Protein AF-A0A6X8AYF1-F1 (afdb_monomer)

Radius of gyration: 14.22 Å; Cα contacts (8 Å, |Δi|>4): 219; chains: 1; bounding box: 27×40×34 Å

Nearest PDB structures (foldseek):
  6xiv-assembly1_B-2  TM=7.363E-01  e=7.843E-06  Escherichia coli
  6p7t-assembly1_A  TM=5.534E-01  e=1.774E-03  Vibrio cholerae
  6p7r-assembly1_A  TM=5.281E-01  e=3.424E-03  Vibrio cholerae
  4mlo-assembly1_A  TM=5.008E-01  e=2.209E-03  Vibrio cholerae
  6b9r-assembly1_D  TM=5.213E-01  e=6.589E-02  Streptomyces albus

Organism: Salmonella enteritidis (NCBI:txid149539)

Structure (mmCIF, N/CA/C/O backbone):
data_AF-A0A6X8AYF1-F1
#
_entry.id   AF-A0A6X8AYF1-F1
#
loop_
_atom_site.group_PDB
_atom_site.id
_atom_site.type_symbol
_atom_site.label_atom_id
_atom_site.label_alt_id
_atom_site.label_comp_id
_atom_site.label_asym_id
_atom_site.label_entity_id
_atom_site.label_seq_id
_atom_site.pdbx_PDB_ins_code
_atom_site.Cartn_x
_atom_site.Cartn_y
_atom_site.Cartn_z
_atom_site.occupancy
_atom_site.B_iso_or_equiv
_atom_site.auth_seq_id
_atom_site.auth_comp_id
_atom_site.auth_asym_id
_atom_site.auth_atom_id
_atom_site.pdbx_PDB_model_num
ATOM 1 N N . MET A 1 1 ? 15.517 16.742 -9.221 1.00 49.41 1 MET A N 1
ATOM 2 C CA . MET A 1 1 ? 14.722 17.276 -8.093 1.00 49.41 1 MET A CA 1
ATOM 3 C C . MET A 1 1 ? 13.601 16.277 -7.862 1.00 49.41 1 MET A C 1
ATOM 5 O O . MET A 1 1 ? 12.834 16.060 -8.790 1.00 49.41 1 MET A O 1
ATOM 9 N N . LEU A 1 2 ? 13.582 15.583 -6.721 1.00 59.38 2 LEU A N 1
ATOM 10 C CA . LEU A 1 2 ? 12.603 14.520 -6.458 1.00 59.38 2 LEU A CA 1
ATOM 11 C C . LEU A 1 2 ? 11.214 15.153 -6.332 1.00 59.38 2 LEU A C 1
ATOM 13 O O . LEU A 1 2 ? 11.007 16.038 -5.499 1.00 59.38 2 LEU A O 1
ATOM 17 N N . LYS A 1 3 ? 10.276 14.753 -7.195 1.00 66.69 3 LYS A N 1
ATOM 18 C CA . LYS A 1 3 ? 8.882 15.193 -7.084 1.00 66.69 3 LYS A CA 1
ATOM 19 C C . LYS A 1 3 ? 8.249 14.416 -5.937 1.00 66.69 3 LYS A C 1
ATOM 21 O O . LYS A 1 3 ? 8.388 13.197 -5.860 1.00 66.69 3 LYS A O 1
ATOM 26 N N . LYS A 1 4 ? 7.557 15.124 -5.047 1.00 75.44 4 LYS A N 1
ATOM 27 C CA . LYS A 1 4 ? 6.835 14.525 -3.928 1.00 75.44 4 LYS A CA 1
ATOM 28 C C . LYS A 1 4 ? 5.372 14.922 -4.010 1.00 75.44 4 LYS A C 1
ATOM 30 O O . LYS A 1 4 ? 5.053 16.103 -3.912 1.00 75.44 4 LYS A O 1
ATOM 35 N N . ASN A 1 5 ? 4.499 13.931 -4.155 1.00 79.50 5 ASN A N 1
ATOM 36 C CA . ASN A 1 5 ? 3.053 14.134 -4.141 1.00 79.50 5 ASN A CA 1
ATOM 37 C C . ASN A 1 5 ? 2.467 13.491 -2.888 1.00 79.50 5 ASN A C 1
ATOM 39 O O . ASN A 1 5 ? 2.802 12.353 -2.571 1.00 79.50 5 ASN A O 1
ATOM 43 N N . ALA A 1 6 ? 1.592 14.215 -2.190 1.00 84.56 6 ALA A N 1
ATOM 44 C CA . ALA A 1 6 ? 0.868 13.718 -1.026 1.00 84.56 6 ALA A CA 1
ATOM 45 C C . ALA A 1 6 ? -0.630 13.669 -1.339 1.00 84.56 6 ALA A C 1
ATOM 47 O O . ALA A 1 6 ? -1.228 14.682 -1.703 1.00 84.56 6 ALA A O 1
ATOM 48 N N . ILE A 1 7 ? -1.236 12.494 -1.194 1.00 86.56 7 ILE A N 1
ATOM 49 C CA . ILE A 1 7 ? -2.638 12.248 -1.529 1.00 86.56 7 ILE A CA 1
ATOM 50 C C . ILE A 1 7 ? -3.327 11.624 -0.320 1.00 86.56 7 ILE A C 1
ATOM 52 O O . ILE A 1 7 ? -2.855 10.648 0.257 1.00 86.56 7 ILE A O 1
ATOM 56 N N . LYS A 1 8 ? -4.467 12.190 0.075 1.00 86.50 8 LYS A N 1
ATOM 57 C CA . LYS A 1 8 ? -5.332 11.597 1.100 1.00 86.50 8 LYS A CA 1
ATOM 58 C C . LYS A 1 8 ? -6.175 10.509 0.453 1.00 86.50 8 LYS A C 1
ATOM 60 O O . LYS A 1 8 ? -6.885 10.791 -0.508 1.00 86.50 8 LYS A O 1
ATOM 65 N N . ILE A 1 9 ? -6.126 9.300 0.999 1.00 85.00 9 ILE A N 1
ATOM 66 C CA . ILE A 1 9 ? -6.891 8.164 0.488 1.00 85.00 9 ILE A CA 1
ATOM 67 C C . ILE A 1 9 ? -7.724 7.512 1.584 1.00 85.00 9 ILE A C 1
ATOM 69 O O . ILE A 1 9 ? -7.392 7.550 2.773 1.00 85.00 9 ILE A O 1
ATOM 73 N N . LYS A 1 10 ? -8.797 6.861 1.144 1.00 85.94 10 LYS A N 1
ATOM 74 C CA . LYS A 1 10 ? -9.541 5.883 1.925 1.00 85.94 10 LYS A CA 1
ATOM 75 C C . LYS A 1 10 ? -9.645 4.610 1.102 1.00 85.94 10 LYS A C 1
ATOM 77 O O . LYS A 1 10 ? -10.311 4.590 0.069 1.00 85.94 10 LYS A O 1
ATOM 82 N N . LEU A 1 11 ? -8.936 3.572 1.527 1.00 82.62 11 LEU A N 1
ATOM 83 C CA . LEU A 1 11 ? -8.890 2.304 0.818 1.00 82.62 11 LEU A CA 1
ATOM 84 C C . LEU A 1 11 ? -10.068 1.436 1.272 1.00 82.62 11 LEU A C 1
ATOM 86 O O . LEU A 1 11 ? -10.093 0.959 2.402 1.00 82.62 11 LEU A O 1
ATOM 90 N N . TYR A 1 12 ? -11.068 1.257 0.409 1.00 82.62 12 TYR A N 1
ATOM 91 C CA . TYR A 1 12 ? -12.270 0.466 0.721 1.00 82.62 12 TYR A CA 1
ATOM 92 C C . TYR A 1 12 ? -12.149 -1.013 0.348 1.00 82.62 12 TYR A C 1
ATOM 94 O O . TYR A 1 12 ? -12.940 -1.832 0.808 1.00 82.62 12 TYR A O 1
ATOM 102 N N . ARG A 1 13 ? -11.173 -1.352 -0.494 1.00 85.19 13 ARG A N 1
ATOM 103 C CA . ARG A 1 13 ? -10.877 -2.713 -0.949 1.00 85.19 13 ARG A CA 1
ATOM 104 C C . ARG A 1 13 ? -9.439 -3.057 -0.615 1.00 85.19 13 ARG A C 1
ATOM 106 O O . ARG A 1 13 ? -8.632 -2.160 -0.402 1.00 85.19 13 ARG A O 1
ATOM 113 N N . TYR A 1 14 ? -9.135 -4.343 -0.598 1.00 87.06 14 TYR A N 1
ATOM 114 C CA . TYR A 1 14 ? -7.759 -4.812 -0.560 1.00 87.06 14 TYR A CA 1
ATOM 115 C C . TYR A 1 14 ? -7.000 -4.318 -1.796 1.00 87.06 14 TYR A C 1
ATOM 117 O O . TYR A 1 14 ? -7.598 -4.158 -2.864 1.00 87.06 14 TYR A O 1
ATOM 125 N N . ALA A 1 15 ? -5.699 -4.074 -1.671 1.00 89.19 15 ALA A N 1
ATOM 126 C CA . ALA A 1 15 ? -4.878 -3.644 -2.797 1.00 89.19 15 ALA A CA 1
ATOM 127 C C . ALA A 1 15 ? -3.500 -4.303 -2.792 1.00 89.19 15 ALA A C 1
ATOM 129 O O . ALA A 1 15 ? -2.915 -4.534 -1.742 1.00 89.19 15 ALA A O 1
ATOM 130 N N . ILE A 1 16 ? -2.978 -4.561 -3.984 1.00 90.00 16 ILE A N 1
ATOM 131 C CA . ILE A 1 16 ? -1.572 -4.853 -4.236 1.00 90.00 16 ILE A CA 1
ATOM 132 C C . ILE A 1 16 ? -0.962 -3.584 -4.820 1.00 90.00 16 ILE A C 1
ATOM 134 O O . ILE A 1 16 ? -1.498 -3.035 -5.782 1.00 90.00 16 ILE A O 1
ATOM 138 N N . LEU A 1 17 ? 0.141 -3.122 -4.248 1.00 92.06 17 LEU A N 1
ATOM 139 C CA . LEU A 1 17 ? 0.915 -1.982 -4.719 1.00 92.06 17 LEU A CA 1
ATOM 140 C C . LEU A 1 17 ? 2.328 -2.458 -5.045 1.00 92.06 17 LEU A C 1
ATOM 142 O O . LEU A 1 17 ? 3.010 -2.976 -4.172 1.00 92.06 17 LEU A O 1
ATOM 146 N N . HIS A 1 18 ? 2.783 -2.248 -6.272 1.00 92.81 18 HIS A N 1
ATOM 147 C CA . HIS A 1 18 ? 4.164 -2.509 -6.672 1.00 92.81 18 HIS A CA 1
ATOM 148 C C . HIS A 1 18 ? 4.887 -1.180 -6.899 1.00 92.81 18 HIS A C 1
ATOM 150 O O . HIS A 1 18 ? 4.522 -0.421 -7.795 1.00 92.81 18 HIS A O 1
ATOM 156 N N . SER A 1 19 ? 5.912 -0.886 -6.100 1.00 92.38 19 SER A N 1
ATOM 157 C CA . SER A 1 19 ? 6.689 0.361 -6.148 1.00 92.38 19 SER A CA 1
ATOM 158 C C . SER A 1 19 ? 7.868 0.274 -7.130 1.00 92.38 19 SER A C 1
ATOM 160 O O . SER A 1 19 ? 9.027 0.395 -6.737 1.00 92.38 19 SER A O 1
ATOM 162 N N . LYS A 1 20 ? 7.586 0.084 -8.427 1.00 91.25 20 LYS A N 1
ATOM 163 C CA . LYS A 1 20 ? 8.581 -0.091 -9.511 1.00 91.25 20 LYS A CA 1
ATOM 164 C C . LYS A 1 20 ? 9.796 0.849 -9.409 1.00 91.25 20 LYS A C 1
ATOM 166 O O . LYS A 1 20 ? 10.933 0.398 -9.287 1.00 91.25 20 LYS A O 1
ATOM 171 N N . ASN A 1 21 ? 9.558 2.162 -9.450 1.00 89.62 21 ASN A N 1
ATOM 172 C CA . ASN A 1 21 ? 10.593 3.207 -9.493 1.00 89.62 21 ASN A CA 1
ATOM 173 C C . ASN A 1 21 ? 10.266 4.385 -8.560 1.00 89.62 21 ASN A C 1
ATOM 175 O O . ASN A 1 21 ? 10.607 5.537 -8.830 1.00 89.62 21 ASN A O 1
ATOM 179 N N . CYS A 1 22 ? 9.597 4.109 -7.445 1.00 91.12 22 CYS A N 1
ATOM 180 C CA . CYS A 1 22 ? 9.303 5.109 -6.428 1.00 91.12 22 CYS A CA 1
ATOM 181 C C . CYS A 1 22 ? 9.454 4.541 -5.023 1.00 91.12 22 CYS A C 1
ATOM 183 O O . CYS A 1 22 ? 9.528 3.331 -4.815 1.00 91.12 22 CYS A O 1
ATOM 185 N N . ILE A 1 23 ? 9.444 5.439 -4.049 1.00 92.62 23 ILE A N 1
ATOM 186 C CA . ILE A 1 23 ? 9.213 5.101 -2.651 1.00 92.62 23 ILE A CA 1
ATOM 187 C C . ILE A 1 23 ? 7.806 5.569 -2.300 1.00 92.62 23 ILE A C 1
ATOM 189 O O . ILE A 1 23 ? 7.453 6.721 -2.555 1.00 92.62 23 ILE A O 1
ATOM 193 N N . VAL A 1 24 ? 7.012 4.680 -1.707 1.00 93.00 24 VAL A N 1
ATOM 194 C CA . VAL A 1 24 ? 5.668 5.011 -1.230 1.00 93.00 24 VAL A CA 1
ATOM 195 C C . VAL A 1 24 ? 5.664 4.991 0.288 1.00 93.00 24 VAL A C 1
ATOM 197 O O . VAL A 1 24 ? 5.944 3.964 0.897 1.00 93.00 24 VAL A O 1
ATOM 200 N N . THR A 1 25 ? 5.321 6.115 0.905 1.00 93.25 25 THR A N 1
ATOM 201 C CA . THR A 1 25 ? 5.135 6.214 2.353 1.00 93.25 25 THR A CA 1
ATOM 202 C C . THR A 1 25 ? 3.650 6.334 2.655 1.00 93.25 25 THR A C 1
ATOM 204 O O . THR A 1 25 ? 3.006 7.305 2.259 1.00 93.25 25 THR A O 1
ATOM 207 N N . ILE A 1 26 ? 3.097 5.361 3.371 1.00 91.69 26 ILE A N 1
ATOM 208 C CA . ILE A 1 26 ? 1.702 5.347 3.808 1.00 91.69 26 ILE A CA 1
ATOM 209 C C . ILE A 1 26 ? 1.667 5.777 5.275 1.00 91.69 26 ILE A C 1
ATOM 211 O O . ILE A 1 26 ? 2.178 5.077 6.146 1.00 91.69 26 ILE A O 1
ATOM 215 N N . LYS A 1 27 ? 1.070 6.936 5.554 1.00 90.88 27 LYS A N 1
ATOM 216 C CA . LYS A 1 27 ? 0.969 7.514 6.899 1.00 90.88 27 LYS A CA 1
ATOM 217 C C . LYS A 1 27 ? -0.446 7.381 7.431 1.00 90.88 27 LYS A C 1
ATOM 219 O O . LYS A 1 27 ? -1.400 7.783 6.758 1.00 90.88 27 LYS A O 1
ATOM 224 N N . ASN A 1 28 ? -0.588 6.867 8.645 1.00 85.69 28 ASN A N 1
ATOM 225 C CA . ASN A 1 28 ? -1.869 6.834 9.331 1.00 85.69 28 ASN A CA 1
ATOM 226 C C . ASN A 1 28 ? -2.332 8.270 9.616 1.00 85.69 28 ASN A C 1
ATOM 228 O O . ASN A 1 28 ? -1.575 9.113 10.090 1.00 85.69 28 ASN A O 1
ATOM 232 N N . LYS A 1 29 ? -3.595 8.569 9.307 1.00 79.94 29 LYS A N 1
ATOM 233 C CA . LYS A 1 29 ? -4.155 9.909 9.518 1.00 79.94 29 LYS A CA 1
ATOM 234 C C . LYS A 1 29 ? -4.402 10.227 10.999 1.00 79.94 29 LYS A C 1
ATOM 236 O O . LYS A 1 29 ? -4.409 11.397 11.372 1.00 79.94 29 LYS A O 1
ATOM 241 N N . SER A 1 30 ? -4.648 9.210 11.823 1.00 78.69 30 SER A N 1
ATOM 242 C CA . SER A 1 30 ? -5.076 9.358 13.221 1.00 78.69 30 SER A CA 1
ATOM 243 C C . SER A 1 30 ? -3.976 9.075 14.242 1.00 78.69 30 SER A C 1
ATOM 245 O O . SER A 1 30 ? -4.114 9.467 15.397 1.00 78.69 30 SER A O 1
ATOM 247 N N . LYS A 1 31 ? -2.907 8.380 13.847 1.00 79.38 31 LYS A N 1
ATOM 248 C CA . LYS A 1 31 ? -1.795 7.978 14.720 1.00 79.38 31 LYS A CA 1
ATOM 249 C C . LYS A 1 31 ? -0.458 8.273 14.036 1.00 79.38 31 LYS A C 1
ATOM 251 O O . LYS A 1 31 ? -0.423 8.261 12.810 1.00 79.38 31 LYS A O 1
ATOM 256 N N . PRO A 1 32 ? 0.639 8.488 14.782 1.00 80.88 32 PRO A N 1
ATOM 257 C CA . PRO A 1 32 ? 1.969 8.725 14.216 1.00 80.88 32 PRO A CA 1
ATOM 258 C C . PRO A 1 32 ? 2.624 7.417 13.726 1.00 80.88 32 PRO A C 1
ATOM 260 O O . PRO A 1 32 ? 3.768 7.127 14.054 1.00 80.88 32 PRO A O 1
ATOM 263 N N . GLU A 1 33 ? 1.881 6.600 12.982 1.00 85.44 33 GLU A N 1
ATOM 264 C CA . GLU A 1 33 ? 2.366 5.359 12.373 1.00 85.44 33 GLU A CA 1
ATOM 265 C C . GLU A 1 33 ? 2.599 5.614 10.877 1.00 85.44 33 GLU A C 1
ATOM 267 O O . GLU A 1 33 ? 1.724 6.149 10.187 1.00 85.44 33 GLU A O 1
ATOM 272 N N . GLU A 1 34 ? 3.773 5.239 10.368 1.00 90.25 34 GLU A N 1
ATOM 273 C CA . GLU A 1 34 ? 4.107 5.322 8.946 1.00 90.25 34 GLU A CA 1
ATOM 274 C C . GLU A 1 34 ? 4.766 4.040 8.450 1.00 90.25 34 GLU A C 1
ATOM 276 O O . GLU A 1 34 ? 5.498 3.373 9.179 1.00 90.25 34 GLU A O 1
ATOM 281 N N . ILE A 1 35 ? 4.493 3.700 7.195 1.00 90.81 35 ILE A N 1
ATOM 282 C CA . ILE A 1 35 ? 5.004 2.495 6.548 1.00 90.81 35 ILE A CA 1
ATOM 283 C C . ILE A 1 35 ? 5.640 2.910 5.235 1.00 90.81 35 ILE A C 1
ATOM 285 O O . ILE A 1 35 ? 5.004 3.571 4.412 1.00 90.81 35 ILE A O 1
ATOM 289 N N . LYS A 1 36 ? 6.900 2.525 5.041 1.00 92.19 36 LYS A N 1
ATOM 290 C CA . LYS A 1 36 ? 7.680 2.871 3.856 1.00 92.19 36 LYS A CA 1
ATOM 291 C C . LYS A 1 36 ? 7.857 1.643 2.974 1.00 92.19 36 LYS A C 1
ATOM 293 O O . LYS A 1 36 ? 8.515 0.682 3.356 1.00 92.19 36 LYS A O 1
ATOM 298 N N . ILE A 1 37 ? 7.303 1.710 1.773 1.00 92.00 37 ILE A N 1
ATOM 299 C CA . ILE A 1 37 ? 7.445 0.703 0.729 1.00 92.00 37 ILE A CA 1
ATOM 300 C C . ILE A 1 37 ? 8.552 1.194 -0.202 1.00 92.00 37 ILE A C 1
ATOM 302 O O . ILE A 1 37 ? 8.396 2.184 -0.924 1.00 92.00 37 ILE A O 1
ATOM 306 N N . THR A 1 38 ? 9.713 0.550 -0.116 1.00 91.75 38 THR A N 1
ATOM 307 C CA . THR A 1 38 ? 10.900 0.914 -0.895 1.00 91.75 38 THR A CA 1
ATOM 308 C C . THR A 1 38 ? 10.769 0.483 -2.350 1.00 91.75 38 THR A C 1
ATOM 310 O O . THR A 1 38 ? 9.923 -0.337 -2.692 1.00 91.75 38 THR A O 1
ATOM 313 N N . ARG A 1 39 ? 11.615 1.041 -3.216 1.00 90.81 39 ARG A N 1
ATOM 314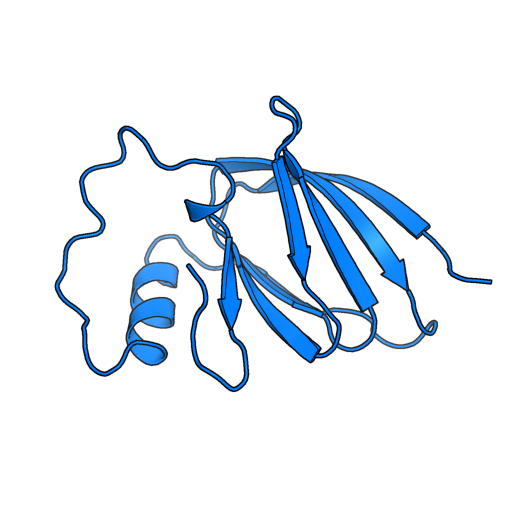 C CA . ARG A 1 39 ? 11.656 0.713 -4.643 1.00 90.81 39 ARG A CA 1
ATOM 315 C C . ARG A 1 39 ? 11.799 -0.797 -4.876 1.00 90.81 39 ARG A C 1
ATOM 317 O O 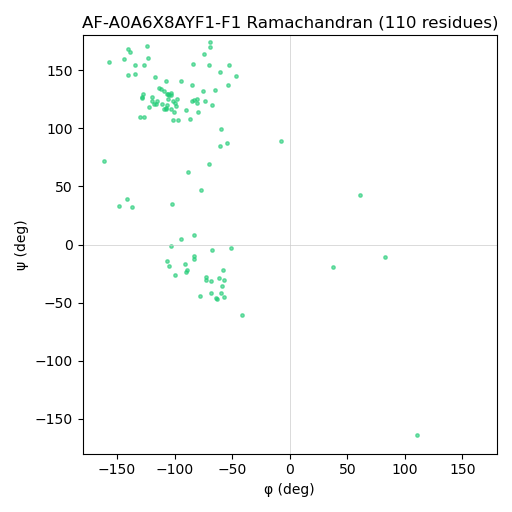. ARG A 1 39 ? 12.613 -1.430 -4.214 1.00 90.81 39 ARG A O 1
ATOM 324 N N . GLY A 1 40 ? 11.050 -1.325 -5.841 1.00 89.25 40 GLY A N 1
ATOM 325 C CA . GLY A 1 40 ? 11.067 -2.727 -6.266 1.00 89.25 40 GLY A CA 1
ATOM 326 C C . GLY A 1 40 ? 10.208 -3.663 -5.416 1.00 89.25 40 GLY A C 1
ATOM 327 O O . GLY A 1 40 ? 9.961 -4.791 -5.829 1.00 89.25 40 GLY A O 1
ATOM 328 N N . ASN A 1 41 ? 9.710 -3.206 -4.265 1.00 90.56 41 ASN A N 1
ATOM 329 C CA .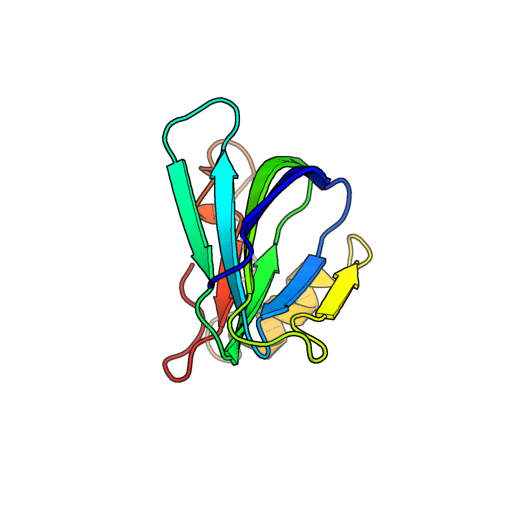 ASN A 1 41 ? 8.918 -4.052 -3.382 1.00 90.56 41 ASN A CA 1
ATOM 330 C C . ASN A 1 41 ? 7.445 -4.085 -3.792 1.00 90.56 41 ASN A C 1
ATOM 332 O O . ASN A 1 41 ? 6.895 -3.155 -4.389 1.00 90.56 41 ASN A O 1
ATOM 336 N N . ILE A 1 42 ? 6.783 -5.169 -3.401 1.00 90.44 42 ILE A N 1
ATOM 337 C CA . ILE A 1 42 ? 5.337 -5.314 -3.523 1.00 90.44 42 ILE A CA 1
ATOM 338 C C . ILE A 1 42 ? 4.744 -5.244 -2.122 1.00 90.44 42 ILE A C 1
ATOM 340 O O . ILE A 1 42 ? 5.220 -5.905 -1.207 1.00 90.44 42 ILE A O 1
ATOM 344 N N . ALA A 1 43 ? 3.699 -4.449 -1.949 1.00 90.19 43 ALA A N 1
ATOM 345 C CA . ALA A 1 43 ? 2.931 -4.369 -0.724 1.00 90.19 43 ALA A CA 1
ATOM 346 C C . ALA A 1 43 ? 1.512 -4.889 -0.946 1.00 90.19 43 ALA A C 1
ATOM 348 O O . ALA A 1 43 ? 0.846 -4.522 -1.914 1.00 90.19 43 ALA A O 1
ATOM 349 N N . LEU A 1 44 ? 1.038 -5.709 -0.018 1.00 88.62 44 LEU A N 1
ATOM 350 C CA . LEU A 1 44 ? -0.348 -6.125 0.098 1.00 88.62 44 LEU A CA 1
ATOM 351 C C . LEU A 1 44 ? -0.992 -5.303 1.212 1.00 88.62 44 LEU A C 1
ATOM 353 O O . LEU A 1 44 ? -0.508 -5.272 2.339 1.00 88.62 44 LEU A O 1
ATOM 357 N N . ILE A 1 45 ? -2.071 -4.605 0.891 1.00 87.56 45 ILE A N 1
ATOM 358 C CA . ILE A 1 45 ? -2.678 -3.591 1.745 1.00 87.56 45 ILE A CA 1
ATOM 359 C C . ILE A 1 45 ? -4.109 -4.015 2.073 1.00 87.56 45 ILE A C 1
ATOM 361 O O . ILE A 1 45 ? -4.913 -4.288 1.173 1.00 87.56 45 ILE A O 1
ATOM 365 N N . GLU A 1 46 ? -4.441 -4.053 3.363 1.00 84.88 46 GLU A N 1
ATOM 366 C CA . GLU A 1 46 ? -5.796 -4.330 3.824 1.00 84.88 46 GLU A CA 1
ATOM 367 C C . GLU A 1 46 ? -6.784 -3.198 3.521 1.00 84.88 46 GLU A C 1
ATOM 369 O O . GLU A 1 46 ? -6.435 -2.022 3.425 1.00 84.88 46 GLU A O 1
ATOM 374 N N . LYS A 1 47 ? -8.068 -3.550 3.409 1.00 85.00 47 LYS A N 1
ATOM 375 C CA . LYS A 1 47 ? -9.155 -2.572 3.310 1.00 85.00 47 LYS A CA 1
ATOM 376 C C . LYS A 1 47 ? -9.372 -1.794 4.615 1.00 85.00 47 LYS A C 1
ATOM 378 O O . LYS A 1 47 ? -8.895 -2.156 5.689 1.00 85.00 47 LYS A O 1
ATOM 383 N N . ASN A 1 48 ? -10.202 -0.757 4.534 1.00 83.38 48 ASN A N 1
ATOM 384 C CA . ASN A 1 48 ? -10.584 0.127 5.636 1.00 83.38 48 ASN A CA 1
ATOM 385 C C . ASN A 1 48 ? -9.390 0.867 6.256 1.00 83.38 48 ASN A C 1
ATOM 387 O O . ASN A 1 48 ? -9.289 1.000 7.479 1.00 83.38 48 ASN A O 1
ATOM 391 N N . ILE A 1 49 ? -8.496 1.355 5.396 1.00 84.62 49 ILE A N 1
ATOM 392 C CA . ILE A 1 49 ? -7.372 2.209 5.777 1.00 84.62 49 ILE A CA 1
ATOM 393 C C . ILE A 1 49 ? -7.673 3.648 5.353 1.00 84.62 49 ILE A C 1
ATOM 395 O O . ILE A 1 49 ? -7.939 3.916 4.182 1.00 84.62 49 ILE A O 1
ATOM 399 N N . GLU A 1 50 ? -7.607 4.582 6.302 1.00 88.31 50 GLU A N 1
ATOM 400 C CA . GLU A 1 50 ? -7.559 6.021 6.026 1.00 88.31 50 GLU A CA 1
ATOM 401 C C . GLU A 1 50 ? -6.128 6.521 6.216 1.00 88.31 50 GLU A C 1
ATOM 403 O O . GLU A 1 50 ? -5.584 6.468 7.322 1.00 88.31 50 GLU A O 1
ATOM 408 N N . ALA A 1 51 ? -5.515 7.003 5.137 1.00 88.75 51 ALA A N 1
ATOM 409 C CA . ALA A 1 51 ? -4.099 7.339 5.126 1.00 88.75 51 ALA A CA 1
ATOM 410 C C . ALA A 1 51 ? -3.783 8.572 4.279 1.00 88.75 51 ALA A C 1
ATOM 412 O O . ALA A 1 51 ? -4.533 8.959 3.378 1.00 88.75 51 ALA A O 1
ATOM 413 N N . VAL A 1 52 ? -2.630 9.170 4.559 1.00 90.12 52 VAL A N 1
ATOM 414 C CA . VAL A 1 52 ? -1.934 10.061 3.632 1.00 90.12 52 VAL A CA 1
ATOM 415 C C . VAL A 1 52 ? -0.852 9.238 2.951 1.00 90.12 52 VAL A C 1
ATOM 417 O O . VAL A 1 52 ? 0.029 8.708 3.621 1.00 90.12 52 VAL A O 1
ATOM 420 N N . VAL A 1 53 ? -0.923 9.119 1.631 1.00 90.12 53 VAL A N 1
ATOM 421 C CA . VAL A 1 53 ? 0.102 8.454 0.830 1.00 90.12 53 VAL A CA 1
ATOM 422 C C . VAL A 1 53 ? 1.003 9.508 0.222 1.00 90.12 53 VAL A C 1
ATOM 424 O O . VAL A 1 53 ? 0.543 10.395 -0.496 1.00 90.12 53 VAL A O 1
ATOM 427 N N . GLU A 1 54 ? 2.288 9.408 0.522 1.00 92.44 54 GLU A N 1
ATOM 428 C CA . GLU A 1 54 ? 3.337 10.213 -0.081 1.00 92.44 54 GLU A CA 1
ATOM 429 C C . GLU A 1 54 ? 4.107 9.354 -1.077 1.00 92.44 54 GLU A C 1
ATOM 431 O O . GLU A 1 54 ? 4.551 8.260 -0.738 1.00 92.44 54 GLU A O 1
ATOM 436 N N . ILE A 1 55 ? 4.272 9.850 -2.300 1.00 90.44 55 ILE A N 1
ATOM 437 C CA . ILE A 1 55 ? 5.040 9.170 -3.344 1.00 90.44 55 ILE A CA 1
ATOM 438 C C . ILE A 1 55 ? 6.243 10.036 -3.682 1.00 90.44 55 ILE A C 1
ATOM 440 O O . ILE A 1 55 ? 6.090 11.196 -4.076 1.00 90.44 55 ILE A O 1
ATOM 444 N N . GLU A 1 56 ? 7.425 9.462 -3.502 1.00 91.50 56 GLU A N 1
ATOM 445 C CA . GLU A 1 56 ? 8.705 10.033 -3.898 1.00 91.50 56 GLU A CA 1
ATOM 446 C C . GLU A 1 56 ? 9.155 9.355 -5.194 1.00 91.50 56 GLU A C 1
ATOM 448 O O . GLU A 1 56 ? 9.512 8.173 -5.213 1.00 91.50 56 GLU A O 1
ATOM 453 N N . TYR A 1 57 ? 9.069 10.109 -6.288 1.00 87.88 57 TYR A N 1
ATOM 454 C CA . TYR A 1 57 ? 9.398 9.643 -7.632 1.00 87.88 57 TYR A CA 1
ATOM 455 C C . TYR A 1 57 ? 10.903 9.738 -7.853 1.00 87.88 57 TYR A C 1
ATOM 457 O O . TYR A 1 57 ? 11.466 10.823 -7.699 1.00 87.88 57 TYR A O 1
ATOM 465 N N . MET A 1 58 ? 11.532 8.622 -8.226 1.00 84.19 58 MET A N 1
ATOM 466 C CA . MET A 1 58 ? 12.952 8.612 -8.593 1.00 84.19 58 MET A CA 1
ATOM 467 C C . MET A 1 58 ? 13.136 9.149 -10.015 1.00 84.19 58 MET A C 1
ATOM 469 O O . MET A 1 58 ? 13.970 10.025 -10.218 1.00 84.19 58 MET A O 1
ATOM 473 N N . ASP A 1 59 ? 12.272 8.706 -10.937 1.00 78.50 59 ASP A N 1
ATOM 474 C CA . ASP A 1 59 ? 12.206 9.115 -12.345 1.00 78.50 59 ASP A CA 1
ATOM 475 C C . ASP A 1 59 ? 10.731 9.287 -12.784 1.00 78.50 59 ASP A C 1
ATOM 477 O O . ASP A 1 59 ? 9.819 8.820 -12.100 1.00 78.50 59 ASP A O 1
ATOM 481 N N . ASP A 1 60 ? 10.476 9.923 -13.936 1.00 67.38 60 ASP A N 1
ATOM 482 C CA . ASP A 1 60 ? 9.118 10.190 -14.466 1.00 67.38 60 ASP A CA 1
ATOM 483 C C . ASP A 1 60 ? 8.497 8.993 -15.248 1.00 67.38 60 ASP A C 1
ATOM 485 O O . ASP A 1 60 ? 7.447 9.130 -15.875 1.00 67.38 60 ASP A O 1
ATOM 489 N N . ILE A 1 61 ? 9.128 7.811 -15.236 1.00 67.81 61 ILE A N 1
ATOM 490 C CA . ILE A 1 61 ? 8.655 6.591 -15.928 1.00 67.81 61 ILE A CA 1
ATOM 491 C C . ILE A 1 61 ? 7.837 5.730 -14.953 1.00 67.81 61 ILE A C 1
ATOM 493 O O . ILE A 1 61 ? 8.234 5.625 -13.791 1.00 67.81 61 ILE A O 1
ATOM 497 N N . GLU A 1 62 ? 6.731 5.122 -15.429 1.00 70.56 62 GLU A N 1
ATOM 498 C CA . GLU A 1 62 ? 5.802 4.216 -14.707 1.00 70.56 62 GLU A CA 1
ATOM 499 C C . GLU A 1 62 ? 6.277 3.809 -13.308 1.00 70.56 62 GLU A C 1
ATOM 501 O O . GLU A 1 62 ? 7.006 2.831 -13.113 1.00 70.56 62 GLU A O 1
ATOM 506 N N . SER A 1 63 ? 5.905 4.613 -12.320 1.00 83.06 63 SER A N 1
ATOM 507 C CA . SER A 1 63 ? 6.610 4.574 -11.042 1.00 83.06 63 SER A CA 1
ATOM 508 C C . SER A 1 63 ? 6.013 3.563 -10.070 1.00 83.06 63 SER A C 1
ATOM 510 O O . SER A 1 63 ? 6.725 3.095 -9.182 1.00 83.06 63 SER A O 1
ATOM 512 N N . PHE A 1 64 ? 4.748 3.182 -10.268 1.00 88.81 64 PHE A N 1
ATOM 513 C CA . PHE A 1 64 ? 4.050 2.178 -9.474 1.00 88.81 64 PHE A CA 1
ATOM 514 C C . PHE A 1 64 ? 2.878 1.541 -10.234 1.00 88.81 64 PHE A C 1
ATOM 516 O O . PHE A 1 64 ? 2.300 2.175 -11.114 1.00 88.81 64 PHE A O 1
ATOM 523 N N . ASP A 1 65 ? 2.479 0.335 -9.821 1.00 90.06 65 ASP A N 1
ATOM 524 C CA . ASP A 1 65 ? 1.206 -0.292 -10.203 1.00 90.06 65 ASP A CA 1
ATOM 525 C C . ASP A 1 65 ? 0.327 -0.507 -8.973 1.00 90.06 65 ASP A C 1
ATOM 527 O O . ASP A 1 65 ? 0.829 -0.856 -7.903 1.00 90.06 65 ASP A O 1
ATOM 531 N N . ILE A 1 66 ? -0.990 -0.358 -9.133 1.00 89.12 66 ILE A N 1
ATOM 532 C CA . ILE A 1 66 ? -1.970 -0.687 -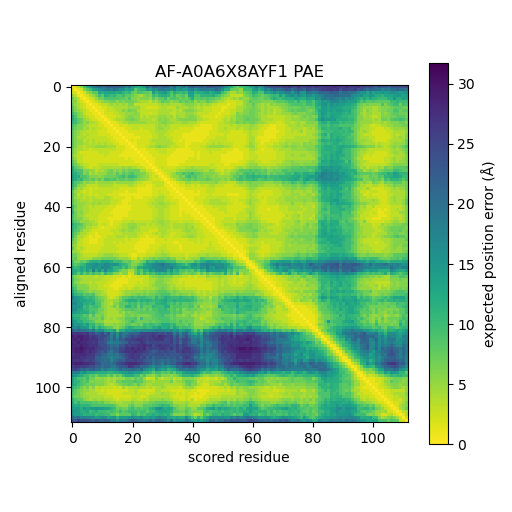8.093 1.00 89.12 66 ILE A CA 1
ATOM 533 C C . ILE A 1 66 ? -3.036 -1.608 -8.676 1.00 89.12 66 ILE A C 1
ATOM 535 O O . ILE A 1 66 ? -3.694 -1.270 -9.657 1.00 89.12 66 ILE A O 1
ATOM 539 N N . ILE A 1 67 ? -3.254 -2.744 -8.019 1.00 88.94 67 ILE A N 1
ATOM 540 C CA . ILE A 1 67 ? -4.325 -3.688 -8.335 1.00 88.94 67 ILE A CA 1
ATOM 541 C C . ILE A 1 67 ? -5.240 -3.777 -7.122 1.00 88.94 67 ILE A C 1
ATOM 543 O O . ILE A 1 67 ? -4.804 -4.155 -6.040 1.00 88.94 67 ILE A O 1
ATOM 547 N N . THR A 1 68 ? -6.521 -3.457 -7.288 1.00 87.50 68 THR A N 1
ATOM 548 C CA . THR A 1 68 ? -7.505 -3.686 -6.218 1.00 87.50 68 THR A CA 1
ATOM 549 C C . THR A 1 68 ? -8.028 -5.113 -6.278 1.00 87.50 68 THR A C 1
ATOM 551 O O . THR A 1 68 ? -8.326 -5.623 -7.358 1.00 87.50 68 THR A O 1
ATOM 554 N N . LEU A 1 69 ? -8.155 -5.748 -5.118 1.00 82.75 69 LEU A N 1
ATOM 555 C CA . LEU A 1 69 ? -8.635 -7.114 -4.988 1.00 82.75 69 LEU A CA 1
ATOM 556 C C . LEU A 1 69 ? -10.060 -7.136 -4.407 1.00 82.75 69 LEU A C 1
ATOM 558 O O . LEU A 1 69 ? -10.370 -6.372 -3.486 1.00 82.75 69 LEU A O 1
ATOM 562 N N . PRO A 1 70 ? -10.932 -8.024 -4.913 1.00 81.19 70 PRO A N 1
ATOM 563 C CA . PRO A 1 70 ? -12.127 -8.479 -4.213 1.00 81.19 70 PRO A CA 1
ATOM 564 C C . PRO A 1 70 ? -11.815 -9.010 -2.810 1.00 81.19 70 PRO A C 1
ATOM 566 O O . PRO A 1 70 ? -10.725 -9.522 -2.552 1.00 81.19 70 PRO A O 1
ATOM 569 N N . ASP A 1 71 ? -12.811 -8.941 -1.928 1.00 71.50 71 ASP A N 1
ATOM 570 C CA . ASP A 1 71 ? -12.682 -9.305 -0.513 1.00 71.50 71 ASP A CA 1
ATOM 571 C C . ASP A 1 71 ? -12.195 -10.740 -0.272 1.00 71.50 71 ASP A C 1
ATOM 573 O O . ASP A 1 71 ? -11.483 -11.003 0.691 1.00 71.50 71 ASP A O 1
ATOM 577 N N . GLU A 1 72 ? -12.531 -11.650 -1.178 1.00 71.62 72 GLU A N 1
ATOM 578 C CA . GLU A 1 72 ? -12.230 -13.079 -1.070 1.00 71.62 72 GLU A CA 1
ATOM 579 C C . GLU A 1 72 ? -10.813 -13.442 -1.546 1.00 71.62 72 GLU A C 1
ATOM 581 O O . GLU A 1 72 ? -10.370 -14.579 -1.375 1.00 71.62 72 GLU A O 1
ATOM 586 N N . LEU A 1 73 ? -10.091 -12.506 -2.179 1.00 74.69 73 LEU A N 1
ATOM 587 C CA . LEU A 1 73 ? -8.837 -12.821 -2.864 1.00 74.69 73 LEU A CA 1
ATOM 588 C C . LEU A 1 73 ? -7.577 -12.487 -2.068 1.00 74.69 73 LEU A C 1
ATOM 590 O O . LEU A 1 73 ? -6.577 -13.167 -2.282 1.00 74.69 73 LEU A O 1
ATOM 594 N N . LEU A 1 74 ? -7.583 -11.528 -1.130 1.00 72.00 74 LEU A N 1
ATOM 595 C CA . LEU A 1 74 ? -6.338 -11.191 -0.423 1.00 72.00 74 LEU A CA 1
ATOM 596 C C . LEU A 1 74 ? -5.814 -12.363 0.418 1.00 72.00 74 LEU A C 1
ATOM 598 O O . LEU A 1 74 ? -4.634 -12.683 0.324 1.00 72.00 74 LEU A O 1
ATOM 602 N N . SER A 1 75 ? -6.668 -13.033 1.195 1.00 68.62 75 SER A N 1
ATOM 603 C CA . SER A 1 75 ? -6.250 -14.184 2.011 1.00 68.62 75 SER A CA 1
ATOM 604 C C . SER A 1 75 ? -5.651 -15.304 1.157 1.00 68.62 75 SER A C 1
ATOM 606 O O . SER A 1 75 ? -4.672 -15.930 1.550 1.00 68.62 75 SER A O 1
ATOM 608 N N . ARG A 1 76 ? -6.189 -15.512 -0.052 1.00 72.25 76 ARG A N 1
ATOM 609 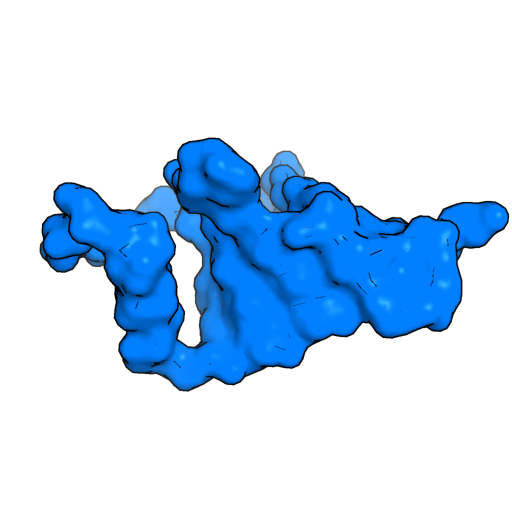C CA . ARG A 1 76 ? -5.645 -16.476 -1.016 1.00 72.25 76 ARG A CA 1
ATOM 610 C C . ARG A 1 76 ? -4.286 -16.036 -1.551 1.00 72.25 76 ARG A C 1
ATOM 612 O O . ARG A 1 76 ? -3.399 -16.869 -1.674 1.00 72.25 76 ARG A O 1
ATOM 619 N N . VAL A 1 77 ? -4.125 -14.747 -1.856 1.00 75.44 77 VAL A N 1
ATOM 620 C CA . VAL A 1 77 ? -2.848 -14.174 -2.304 1.00 75.44 77 VAL A CA 1
ATOM 621 C C . VAL A 1 77 ? -1.788 -14.297 -1.211 1.00 75.44 77 VAL A C 1
ATOM 623 O O . VAL A 1 77 ? -0.701 -14.778 -1.500 1.00 75.44 77 VAL A O 1
ATOM 626 N N . LEU A 1 78 ? -2.108 -13.952 0.039 1.00 70.88 78 LEU A N 1
ATOM 627 C CA . LEU A 1 78 ? -1.203 -14.133 1.180 1.00 70.88 78 LEU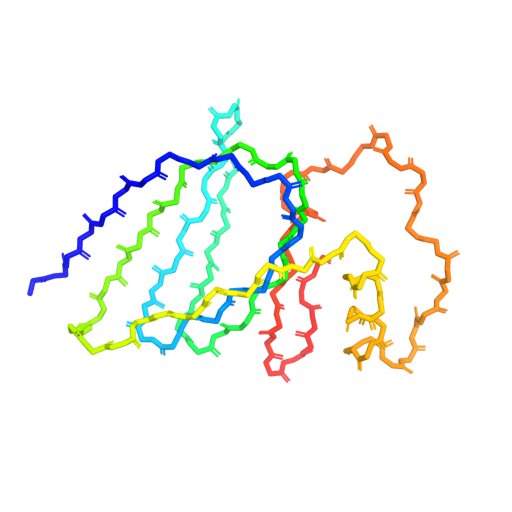 A CA 1
ATOM 628 C C . LEU A 1 78 ? -0.781 -15.601 1.329 1.00 70.88 78 LEU A C 1
ATOM 630 O O . LEU A 1 78 ? 0.410 -15.884 1.412 1.00 70.88 78 LEU A O 1
ATOM 634 N N . CYS A 1 79 ? -1.727 -16.541 1.219 1.00 71.00 79 CYS A N 1
ATOM 635 C CA . CYS A 1 79 ? -1.413 -17.970 1.275 1.00 71.00 79 CYS A CA 1
ATOM 636 C C . CYS A 1 79 ? -0.477 -18.464 0.160 1.00 71.00 79 CYS A C 1
ATOM 638 O O . CYS A 1 79 ? 0.268 -19.416 0.379 1.00 71.00 79 CYS A O 1
ATOM 640 N N . LEU A 1 80 ? -0.480 -17.839 -1.024 1.00 72.56 80 LEU A N 1
ATOM 641 C CA . LEU A 1 80 ? 0.471 -18.186 -2.089 1.00 72.56 80 LEU A CA 1
ATOM 642 C C . LEU A 1 80 ? 1.910 -17.801 -1.726 1.00 72.56 80 LEU A C 1
ATOM 644 O O . LEU A 1 80 ? 2.843 -18.477 -2.152 1.00 72.56 80 LEU A O 1
ATOM 648 N N . PHE A 1 81 ? 2.088 -16.728 -0.955 1.00 68.81 81 PHE A N 1
ATOM 649 C CA . PHE A 1 81 ? 3.403 -16.235 -0.551 1.00 68.81 81 PHE A CA 1
ATOM 650 C C . PHE A 1 81 ? 3.896 -16.850 0.775 1.00 68.81 81 PHE A C 1
ATOM 652 O O . PHE A 1 81 ? 5.102 -16.932 0.983 1.00 68.81 81 PHE A O 1
ATOM 659 N N . GLU A 1 82 ? 3.002 -17.343 1.640 1.00 64.00 82 GLU A N 1
ATOM 660 C CA . GLU A 1 82 ? 3.323 -17.977 2.936 1.00 64.00 82 GLU A CA 1
ATOM 661 C C . GLU A 1 82 ? 3.253 -19.518 2.909 1.00 64.00 82 GLU A C 1
ATOM 663 O O . GLU A 1 82 ? 2.864 -20.135 3.901 1.00 64.00 82 GLU A O 1
ATOM 668 N N . ALA A 1 83 ? 3.617 -20.157 1.790 1.00 52.28 83 ALA A N 1
ATOM 669 C CA . ALA A 1 83 ? 3.372 -21.576 1.469 1.00 52.28 83 ALA A CA 1
ATOM 670 C C . ALA A 1 83 ? 3.771 -22.651 2.522 1.00 52.28 83 ALA A C 1
ATOM 672 O O . ALA A 1 83 ? 3.502 -23.832 2.310 1.00 52.28 83 ALA A O 1
ATOM 673 N N . SER A 1 84 ? 4.376 -22.292 3.656 1.00 47.47 84 SER A N 1
ATOM 674 C CA . SER A 1 84 ? 4.711 -23.181 4.774 1.00 47.47 84 SER A CA 1
ATOM 675 C C . SER A 1 84 ? 3.843 -23.034 6.038 1.00 47.47 84 SER A C 1
ATOM 677 O O . SER A 1 84 ? 3.877 -23.953 6.850 1.00 47.47 84 SER A O 1
ATOM 679 N N . ASN A 1 85 ? 3.044 -21.968 6.219 1.00 47.03 85 ASN A N 1
ATOM 680 C CA . ASN A 1 85 ? 2.297 -21.703 7.468 1.00 47.03 85 ASN A CA 1
ATOM 681 C C . ASN A 1 85 ? 0.873 -21.131 7.263 1.00 47.03 85 ASN A C 1
ATOM 683 O O . ASN A 1 85 ? 0.418 -20.313 8.062 1.00 47.03 85 ASN A O 1
ATOM 687 N N . CYS A 1 86 ? 0.110 -21.587 6.259 1.00 47.16 86 CYS A N 1
ATOM 688 C CA . CYS A 1 86 ? -1.337 -21.302 6.202 1.00 47.16 86 CYS A CA 1
ATOM 689 C C . CYS A 1 86 ? -2.106 -22.072 7.287 1.00 47.16 86 CYS A C 1
ATOM 691 O O . CYS A 1 86 ? -2.879 -22.981 6.997 1.00 47.16 86 CYS A O 1
ATOM 693 N N . SER A 1 87 ? -1.914 -21.705 8.556 1.00 44.34 87 SER A N 1
ATOM 694 C CA . SER A 1 87 ? -2.934 -21.952 9.566 1.00 44.34 87 SER A CA 1
ATOM 695 C C . SER A 1 87 ? -3.984 -20.862 9.408 1.00 44.34 87 SER A C 1
ATOM 697 O O . SER A 1 87 ? -3.698 -19.683 9.622 1.00 44.34 87 SER A O 1
ATOM 699 N N . GLU A 1 88 ? -5.189 -21.257 9.011 1.00 45.69 88 GLU A N 1
ATOM 700 C CA . GLU A 1 88 ? -6.387 -20.425 9.023 1.00 45.69 88 GLU A CA 1
ATOM 701 C C . GLU A 1 88 ? -6.616 -19.841 10.424 1.00 45.69 88 GLU A C 1
ATOM 703 O O . GLU A 1 88 ? -7.301 -20.403 11.271 1.00 45.69 88 GLU A O 1
ATOM 708 N N . SER A 1 89 ? -6.002 -18.700 10.698 1.00 42.16 89 SER A N 1
ATOM 709 C CA . SER A 1 89 ? -6.325 -17.858 11.836 1.00 42.16 89 SER A CA 1
ATOM 710 C C . SER A 1 89 ? -5.772 -16.470 11.549 1.00 42.16 89 SER A C 1
ATOM 712 O O . SER A 1 89 ? -4.840 -15.988 12.196 1.00 42.16 89 SER A O 1
ATOM 714 N N . LEU A 1 90 ? -6.415 -15.772 10.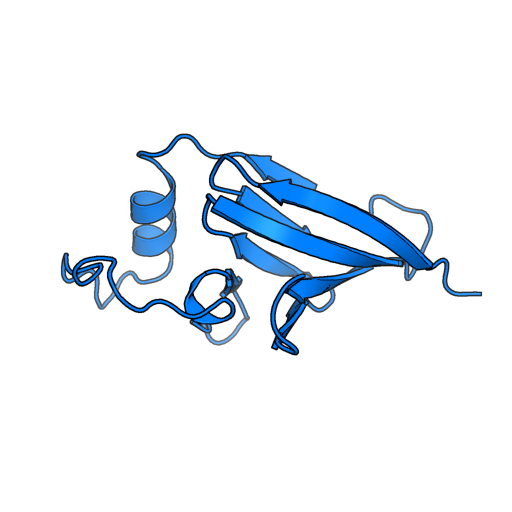610 1.00 49.28 90 LEU A N 1
ATOM 715 C CA . LEU A 1 90 ? -6.588 -14.331 10.771 1.00 49.28 90 LEU A CA 1
ATOM 716 C C . LEU A 1 90 ? -7.391 -14.167 12.070 1.00 49.28 90 LEU A C 1
ATOM 718 O O . LEU A 1 90 ? -8.620 -14.185 12.064 1.00 49.28 90 LEU A O 1
ATOM 722 N N . SER A 1 91 ? -6.678 -14.156 13.197 1.00 43.31 91 SER A N 1
ATOM 723 C CA . SER A 1 91 ? -7.227 -14.066 14.546 1.00 43.31 91 SER A CA 1
ATOM 724 C C . SER A 1 91 ? -8.280 -12.953 14.606 1.00 43.31 91 SER A C 1
ATOM 726 O O . SER A 1 91 ? -8.166 -11.956 13.885 1.00 43.31 91 SER A O 1
ATOM 728 N N . PRO A 1 92 ? -9.348 -13.114 15.407 1.00 44.09 92 PRO A N 1
ATOM 729 C CA . PRO A 1 92 ? -10.540 -12.282 15.308 1.00 44.09 92 PRO A CA 1
ATOM 730 C C . PRO A 1 92 ? -10.216 -10.802 15.547 1.00 44.09 92 PRO A C 1
ATOM 732 O O . PRO A 1 92 ? -10.097 -10.383 16.690 1.00 44.09 92 PRO A O 1
ATOM 735 N N . ILE A 1 93 ? -10.082 -10.054 14.442 1.00 50.88 93 ILE A N 1
ATOM 736 C CA . ILE A 1 93 ? -10.388 -8.651 14.065 1.00 50.88 93 ILE A CA 1
ATOM 737 C C . ILE A 1 93 ? -10.176 -7.508 15.090 1.00 50.88 93 ILE A C 1
ATOM 739 O O . ILE A 1 93 ? -10.078 -6.350 14.689 1.00 50.88 93 ILE A O 1
ATOM 743 N N . ARG A 1 94 ? -10.084 -7.737 16.399 1.00 43.34 94 ARG A N 1
ATOM 744 C CA . ARG A 1 94 ? -10.318 -6.680 17.389 1.00 43.34 94 ARG A CA 1
ATOM 745 C C . ARG A 1 94 ? -9.133 -5.762 17.697 1.00 43.34 94 ARG A C 1
ATOM 747 O O . ARG A 1 94 ? -9.399 -4.705 18.254 1.00 43.34 94 ARG A O 1
ATOM 754 N N . TYR A 1 95 ? -7.890 -6.062 17.297 1.00 52.66 95 TYR A N 1
ATOM 755 C CA . TYR A 1 95 ? -6.737 -5.211 17.666 1.00 52.66 95 TYR A CA 1
ATOM 756 C C . TYR A 1 95 ? -5.585 -5.139 16.646 1.00 52.66 95 TYR A C 1
ATOM 758 O O . TYR A 1 95 ? -4.438 -4.991 17.052 1.00 52.66 95 TYR A O 1
ATOM 766 N N . ARG A 1 96 ? -5.849 -5.204 15.333 1.00 62.94 96 ARG A N 1
ATOM 767 C CA . ARG A 1 96 ? -4.787 -4.932 14.343 1.00 62.94 96 ARG A CA 1
ATOM 768 C C . ARG A 1 96 ? -4.462 -3.438 14.280 1.00 62.94 96 ARG A C 1
ATOM 770 O O . ARG A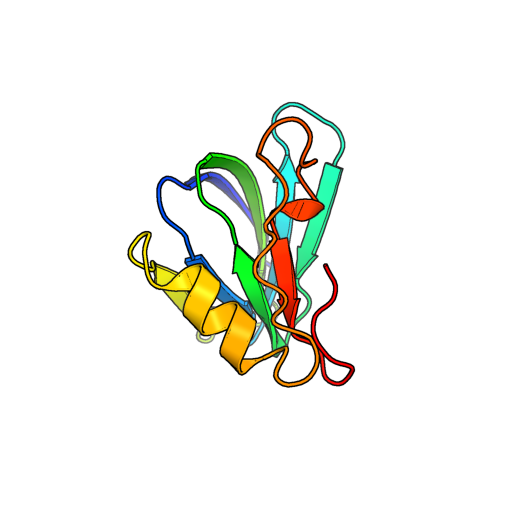 1 96 ? -5.353 -2.611 14.058 1.00 62.94 96 ARG A O 1
ATOM 777 N N . THR A 1 97 ? -3.196 -3.106 14.499 1.00 71.69 97 THR A N 1
ATOM 778 C CA . THR A 1 97 ? -2.616 -1.772 14.308 1.00 71.69 97 THR A CA 1
ATOM 779 C C . THR A 1 97 ? -2.547 -1.423 12.819 1.00 71.69 97 THR A C 1
ATOM 781 O O . THR A 1 97 ? -2.944 -2.215 11.964 1.00 71.69 97 THR A O 1
ATOM 784 N N . PHE A 1 98 ? -2.145 -0.198 12.473 1.00 76.88 98 PHE A N 1
ATOM 785 C CA . PHE A 1 98 ? -2.072 0.192 11.064 1.00 76.88 98 PHE A CA 1
ATOM 786 C C . PHE A 1 98 ? -0.898 -0.487 10.350 1.00 76.88 98 PHE A C 1
ATOM 788 O O . PHE A 1 98 ? -1.034 -0.805 9.171 1.00 76.88 98 PHE A O 1
ATOM 795 N N . SER A 1 99 ? 0.198 -0.776 11.062 1.00 77.88 99 SER A N 1
ATOM 796 C CA . SER A 1 99 ? 1.302 -1.603 10.555 1.00 77.88 99 SER A CA 1
ATOM 797 C C . SER A 1 99 ? 0.861 -3.014 10.179 1.00 77.88 99 SER A C 1
ATOM 799 O O . SER A 1 99 ? 1.189 -3.463 9.088 1.00 77.88 99 SER A O 1
ATOM 801 N N . ASP A 1 100 ? 0.008 -3.647 10.988 1.00 76.19 100 ASP A N 1
ATOM 802 C CA . ASP A 1 100 ? -0.465 -5.026 10.752 1.00 76.19 100 ASP A CA 1
ATOM 803 C C . ASP A 1 100 ? -1.362 -5.165 9.505 1.00 76.19 100 ASP A C 1
ATOM 805 O O . ASP A 1 100 ? -1.835 -6.253 9.179 1.00 76.19 100 ASP A O 1
ATOM 809 N N . LYS A 1 101 ? -1.682 -4.046 8.846 1.00 80.38 101 LYS A N 1
ATOM 810 C CA . LYS A 1 101 ? -2.555 -3.975 7.670 1.00 80.38 101 LYS A CA 1
ATOM 811 C C . LYS A 1 101 ? -1.796 -3.791 6.361 1.00 80.38 101 LYS A C 1
ATOM 813 O O . LYS A 1 101 ? -2.433 -3.693 5.310 1.00 80.38 101 LYS A O 1
ATOM 818 N N . VAL A 1 102 ? -0.470 -3.694 6.403 1.00 85.25 102 VAL A N 1
ATOM 819 C CA . VAL A 1 102 ? 0.367 -3.543 5.211 1.00 85.25 102 VAL A CA 1
ATOM 820 C C . VAL A 1 102 ? 1.491 -4.562 5.266 1.00 85.25 102 VAL A C 1
ATOM 822 O O . VAL A 1 102 ? 2.430 -4.424 6.040 1.00 85.25 102 VAL A O 1
ATOM 825 N N . PHE A 1 103 ? 1.408 -5.556 4.394 1.00 84.25 103 PHE A N 1
ATOM 826 C CA . PHE A 1 103 ? 2.381 -6.631 4.277 1.00 84.25 103 PHE A CA 1
ATOM 827 C C . PHE A 1 103 ? 3.337 -6.309 3.138 1.00 84.25 103 PHE A C 1
ATOM 829 O O . PHE A 1 103 ? 2.888 -6.074 2.017 1.00 84.25 103 PHE A O 1
ATOM 836 N N . ILE A 1 104 ? 4.643 -6.294 3.390 1.00 84.94 104 ILE A N 1
ATOM 837 C CA . ILE A 1 104 ? 5.641 -5.996 2.355 1.00 84.94 104 ILE A CA 1
ATOM 838 C C . ILE A 1 104 ? 6.347 -7.288 1.965 1.00 84.94 104 ILE A C 1
ATOM 840 O O . ILE A 1 104 ? 7.000 -7.922 2.789 1.00 84.94 104 ILE A O 1
ATOM 844 N N . ILE A 1 105 ? 6.241 -7.653 0.692 1.00 82.75 105 ILE A N 1
ATOM 845 C CA . ILE A 1 105 ? 6.978 -8.757 0.088 1.00 82.75 105 ILE A CA 1
ATOM 846 C C . ILE A 1 105 ? 8.384 -8.257 -0.241 1.00 82.75 105 ILE A C 1
ATOM 848 O O . ILE A 1 105 ? 8.561 -7.288 -0.985 1.00 82.75 105 ILE A O 1
ATOM 852 N N . THR A 1 106 ? 9.375 -8.930 0.332 1.00 76.06 106 THR A N 1
ATOM 853 C CA . THR A 1 106 ? 10.806 -8.689 0.131 1.00 76.06 106 THR A CA 1
ATOM 854 C C . THR A 1 106 ? 11.489 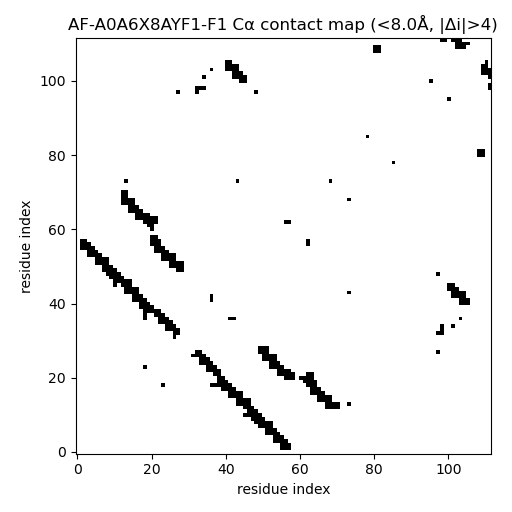-9.972 -0.336 1.00 76.06 106 THR A C 1
ATOM 856 O O . THR A 1 106 ? 10.899 -11.051 -0.261 1.00 76.06 106 THR A O 1
ATOM 859 N N . ASP A 1 107 ? 12.758 -9.883 -0.737 1.00 70.38 107 ASP A N 1
ATOM 860 C CA . ASP A 1 107 ? 13.569 -11.058 -1.100 1.00 70.38 107 ASP A CA 1
ATOM 861 C C . ASP A 1 107 ? 13.681 -12.093 0.038 1.00 70.38 107 ASP A C 1
ATOM 863 O O . ASP A 1 107 ? 13.926 -13.271 -0.210 1.00 70.38 107 ASP A O 1
ATOM 867 N N . ASN A 1 108 ? 13.457 -11.667 1.286 1.00 67.62 108 ASN A N 1
ATOM 868 C CA . ASN A 1 108 ? 13.512 -12.510 2.481 1.00 67.62 108 ASN A CA 1
ATOM 869 C C . ASN A 1 108 ? 12.137 -13.067 2.907 1.00 67.62 108 ASN A C 1
ATOM 871 O O . ASN A 1 108 ? 12.042 -13.701 3.956 1.00 67.62 108 ASN A O 1
ATOM 875 N N . GLY A 1 109 ? 11.076 -12.827 2.126 1.00 70.06 109 GLY A N 1
ATOM 876 C CA . GLY A 1 109 ? 9.697 -13.215 2.438 1.00 70.06 109 GLY A CA 1
ATOM 877 C C . GLY A 1 109 ? 8.783 -12.026 2.753 1.00 70.06 109 GLY A C 1
ATOM 878 O O . GLY A 1 109 ? 9.095 -10.875 2.426 1.00 70.06 109 GLY A O 1
ATOM 879 N N . ILE A 1 110 ? 7.625 -12.308 3.359 1.00 70.94 110 ILE A N 1
ATOM 880 C CA . ILE A 1 110 ? 6.651 -11.288 3.766 1.00 70.94 110 ILE A CA 1
ATOM 881 C C . ILE A 1 110 ? 7.038 -10.743 5.140 1.00 70.94 110 ILE A C 1
ATOM 883 O O . ILE A 1 110 ? 7.115 -11.495 6.106 1.00 70.94 110 ILE A O 1
ATOM 887 N N . ASN A 1 111 ? 7.230 -9.430 5.232 1.00 65.88 111 ASN A N 1
ATOM 888 C CA . ASN A 1 111 ? 7.242 -8.737 6.513 1.00 65.88 111 ASN A CA 1
ATOM 889 C C . ASN A 1 111 ? 5.810 -8.291 6.831 1.00 65.88 111 ASN A C 1
ATOM 891 O O . ASN A 1 111 ? 5.239 -7.477 6.095 1.00 65.88 111 ASN A O 1
ATOM 895 N N . GLY A 1 112 ? 5.256 -8.857 7.903 1.00 52.56 112 GLY A N 1
ATOM 896 C CA . GLY A 1 112 ? 3.967 -8.532 8.511 1.00 52.56 112 GLY A CA 1
ATOM 897 C C . GLY A 1 112 ? 4.092 -8.602 10.022 1.00 52.56 112 GLY A C 1
ATOM 898 O O . GLY A 1 112 ? 4.610 -9.633 10.503 1.00 52.56 112 GLY A O 1
#

Secondary structure (DSSP, 8-state):
--EEEEEEEEE-SEEEEE-TTEEEEEEESSSS-EEEE-TT-EEEE-SSEEEEEEEEESSSS---EEEEE-TTTHHHHHHHH-TT---S----STT--SGGGEEEEETTEEE-

pLDDT: mean 77.66, std 14.44, range [42.16, 93.25]

Sequence (112 aa):
MLKKNAIKIKLYRYAILHSKNCIVTIKNKSKPEEIKITRGNIALIEKNIEAVVEIEYMDDIESFDIITLPDELLSRVLCLFEASNCSESLSPIRYRTFSDKVFIITDNGING

Mean predicted aligned error: 8.22 Å

Foldseek 3Di:
DWDKDKDWDAFAFKKKKAQAAKWKWWAQPPDRDIDIADHGKIKTFHHGGTTIIMITGPDPPPGMDMDTDDPPCSLVVLCVQVVPDPPPPPPPDDDDDRVNGMWIQDPVGIDD

Solvent-accessible surface area (backbone atoms only — not comparable to full-atom values): 6491 Å² total; per-residue (Å²): 132,76,53,72,50,78,45,80,48,71,36,80,46,28,33,40,37,34,22,58,38,18,35,40,35,45,28,44,72,88,49,102,48,74,46,78,44,50,61,68,29,40,34,44,34,49,47,79,40,57,30,38,38,36,39,40,36,77,54,98,56,84,32,59,51,78,46,78,39,61,88,81,43,54,68,56,54,51,42,69,73,40,78,86,67,78,67,94,58,87,64,86,81,81,78,74,54,78,66,73,37,46,34,38,44,50,100,92,43,73,50,112